Protein AF-A0AAW9STG7-F1 (afdb_monomer_lite)

Foldseek 3Di:
DEEDPPDPPPDPVVVVQVVCVVVVDDDDYDYQDLEDPHHDPPHPDDDPVSSVVVVVVSLVVQVPDPPDDNVPDAQDYPDPSVVPNDDD

Radius of gyration: 13.09 Å; chains: 1; bounding box: 29×30×35 Å

Structure (mmCIF, N/CA/C/O backbone):
data_AF-A0AAW9STG7-F1
#
_entry.id   AF-A0AAW9STG7-F1
#
loop_
_atom_site.group_PDB
_atom_site.id
_atom_site.type_symbol
_atom_site.label_atom_id
_atom_site.label_alt_id
_atom_site.label_comp_id
_atom_site.label_asym_id
_atom_site.label_entity_id
_atom_site.label_seq_id
_atom_site.pdbx_PDB_ins_code
_atom_site.Cartn_x
_atom_site.Cartn_y
_atom_site.Cartn_z
_atom_site.occupancy
_atom_site.B_iso_or_equiv
_atom_site.auth_seq_id
_atom_site.auth_comp_id
_atom_site.auth_asym_id
_atom_site.auth_atom_id
_atom_site.pdbx_PDB_model_num
ATOM 1 N N . MET A 1 1 ? -0.456 0.311 3.001 1.00 54.91 1 MET A N 1
ATOM 2 C CA . MET A 1 1 ? 0.844 -0.367 3.142 1.00 54.91 1 MET A CA 1
ATOM 3 C C . MET A 1 1 ? 1.463 -0.506 1.770 1.00 54.91 1 MET A C 1
ATOM 5 O O . MET A 1 1 ? 0.780 -0.981 0.872 1.00 54.91 1 MET A O 1
ATOM 9 N N . GLY A 1 2 ? 2.702 -0.044 1.608 1.00 51.22 2 GLY A N 1
ATOM 10 C CA . GLY A 1 2 ? 3.474 -0.220 0.375 1.00 51.22 2 GLY A CA 1
ATOM 11 C C . GLY A 1 2 ? 4.692 -1.101 0.639 1.00 51.22 2 GLY A C 1
ATOM 12 O O . GLY A 1 2 ? 5.290 -1.013 1.714 1.00 51.22 2 GLY A O 1
ATOM 13 N N . HIS A 1 3 ? 5.047 -1.958 -0.317 1.00 45.31 3 HIS A N 1
ATOM 14 C CA . HIS A 1 3 ? 6.233 -2.802 -0.208 1.00 45.31 3 HIS A CA 1
ATOM 15 C C . HIS A 1 3 ? 7.524 -1.992 -0.417 1.00 45.31 3 HIS A C 1
ATOM 17 O O . HIS A 1 3 ? 7.554 -1.011 -1.163 1.00 45.31 3 HIS A O 1
ATOM 23 N N . GLY A 1 4 ? 8.598 -2.399 0.262 1.00 42.94 4 GLY A N 1
ATOM 24 C CA . GLY A 1 4 ? 9.956 -1.944 -0.029 1.00 42.94 4 GLY A CA 1
ATOM 25 C C . GLY A 1 4 ? 10.536 -2.625 -1.275 1.00 42.94 4 GLY A C 1
ATOM 26 O O . GLY A 1 4 ? 9.907 -3.488 -1.887 1.00 42.94 4 GLY A O 1
ATOM 27 N N . PHE A 1 5 ? 11.745 -2.208 -1.655 1.00 38.28 5 PHE A N 1
ATOM 28 C CA . PHE A 1 5 ? 12.513 -2.684 -2.811 1.00 38.28 5 PHE A CA 1
ATOM 29 C C . PHE A 1 5 ? 12.421 -4.207 -3.039 1.00 38.28 5 PHE A C 1
ATOM 31 O O . PHE A 1 5 ? 12.677 -4.994 -2.128 1.00 38.28 5 PHE A O 1
ATOM 38 N N . GLY A 1 6 ? 12.083 -4.606 -4.272 1.00 40.69 6 GLY A N 1
ATOM 39 C CA . GLY A 1 6 ? 12.341 -5.946 -4.815 1.00 40.69 6 GLY A CA 1
ATOM 40 C C . GLY A 1 6 ? 11.672 -7.137 -4.124 1.00 40.69 6 GLY A C 1
ATOM 41 O O . GLY A 1 6 ? 12.016 -8.271 -4.442 1.00 40.69 6 GLY A O 1
ATOM 42 N N . THR A 1 7 ? 10.740 -6.930 -3.194 1.00 41.34 7 THR A N 1
ATOM 43 C CA . THR A 1 7 ? 10.041 -8.038 -2.531 1.00 41.34 7 THR A CA 1
ATOM 44 C C . THR A 1 7 ? 8.615 -8.143 -3.055 1.00 41.34 7 THR A C 1
ATOM 46 O O . THR A 1 7 ? 7.853 -7.182 -2.925 1.00 41.34 7 THR A O 1
ATOM 49 N N . PRO A 1 8 ? 8.218 -9.297 -3.626 1.00 49.19 8 PRO A N 1
ATOM 50 C CA . PRO A 1 8 ? 6.815 -9.594 -3.823 1.00 49.19 8 PRO A CA 1
ATOM 51 C C . PRO A 1 8 ? 6.086 -9.438 -2.490 1.00 49.19 8 PRO A C 1
ATOM 53 O O . PRO A 1 8 ? 6.585 -9.839 -1.435 1.00 49.19 8 PRO A O 1
ATOM 56 N N . ARG A 1 9 ? 4.871 -8.904 -2.574 1.00 49.94 9 ARG A N 1
ATOM 57 C CA . ARG A 1 9 ? 3.843 -8.780 -1.531 1.00 49.94 9 ARG A CA 1
ATOM 58 C C . ARG A 1 9 ? 3.742 -9.965 -0.552 1.00 49.94 9 ARG A C 1
ATOM 60 O O . ARG A 1 9 ? 3.274 -9.809 0.572 1.00 49.94 9 ARG A O 1
ATOM 67 N N . ALA A 1 10 ? 4.163 -11.148 -0.990 1.00 48.94 10 ALA A N 1
ATOM 68 C CA . ALA A 1 10 ? 3.545 -12.416 -0.649 1.00 48.94 10 ALA A CA 1
ATOM 69 C C . ALA A 1 10 ? 3.803 -12.966 0.763 1.00 48.94 10 ALA A C 1
ATOM 71 O O . ALA A 1 10 ? 3.001 -13.780 1.198 1.00 48.94 10 ALA A O 1
ATOM 72 N N . LEU A 1 11 ? 4.852 -12.566 1.498 1.00 48.66 11 LEU A N 1
ATOM 73 C CA . LEU A 1 11 ? 5.161 -13.247 2.773 1.00 48.66 11 LEU A CA 1
ATOM 74 C C . LEU A 1 11 ? 5.089 -12.396 4.045 1.00 48.66 11 LEU A C 1
ATOM 76 O O . LEU A 1 11 ? 4.567 -12.882 5.044 1.00 48.66 11 LEU A O 1
ATOM 80 N N . CYS A 1 12 ? 5.541 -11.138 4.039 1.00 55.94 12 CYS A N 1
ATOM 81 C CA . CYS A 1 12 ? 5.550 -10.344 5.277 1.00 55.94 12 CYS A CA 1
ATOM 82 C C . CYS A 1 12 ? 4.389 -9.350 5.384 1.00 55.94 12 CYS A C 1
ATOM 84 O O . CYS A 1 12 ? 3.833 -9.190 6.464 1.00 55.94 12 CYS A O 1
ATOM 86 N N . LEU A 1 13 ? 3.992 -8.680 4.297 1.00 58.94 13 LEU A N 1
ATOM 87 C CA . LEU A 1 13 ? 3.028 -7.572 4.383 1.00 58.94 13 LEU A CA 1
ATOM 88 C C . LEU A 1 13 ? 1.621 -8.032 4.760 1.00 58.94 13 LEU A C 1
ATOM 90 O O . LEU A 1 13 ? 0.940 -7.322 5.491 1.00 58.94 13 LEU A O 1
ATOM 94 N N . TYR A 1 14 ? 1.217 -9.219 4.309 1.00 65.88 14 TYR A N 1
ATOM 95 C CA . TYR A 1 14 ? -0.074 -9.798 4.668 1.00 65.88 14 TYR A CA 1
ATOM 96 C C . TYR A 1 14 ? -0.164 -10.142 6.152 1.00 65.88 14 TYR A C 1
ATOM 98 O O . TYR A 1 14 ? -1.157 -9.800 6.775 1.00 65.88 14 TYR A O 1
ATOM 106 N N . ARG A 1 15 ? 0.905 -10.690 6.745 1.00 70.69 15 ARG A N 1
ATOM 107 C CA . ARG A 1 15 ? 0.966 -10.955 8.190 1.00 70.69 15 ARG A CA 1
ATOM 108 C C . ARG A 1 15 ? 0.782 -9.669 8.994 1.00 70.69 15 ARG A C 1
ATOM 110 O O . ARG A 1 15 ? -0.056 -9.618 9.878 1.00 70.69 15 A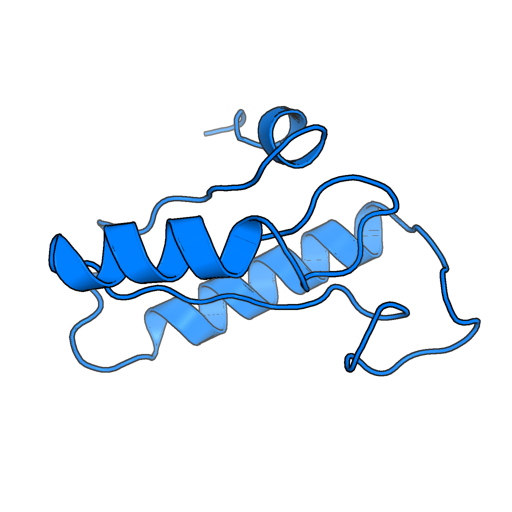RG A O 1
ATOM 117 N N . TYR A 1 16 ? 1.497 -8.597 8.648 1.00 72.88 16 TYR A N 1
ATOM 118 C CA . TYR A 1 16 ? 1.296 -7.310 9.325 1.00 72.88 16 TYR A CA 1
ATOM 119 C C . TYR A 1 16 ? -0.106 -6.745 9.088 1.00 72.88 16 TYR A C 1
ATOM 121 O O . TYR A 1 16 ? -0.714 -6.227 10.018 1.00 72.88 16 TYR A O 1
ATOM 129 N N . ALA A 1 17 ? -0.633 -6.848 7.866 1.00 80.88 17 ALA A N 1
ATOM 130 C CA . ALA A 1 17 ? -1.986 -6.405 7.558 1.00 80.88 17 ALA A CA 1
ATOM 131 C C . ALA A 1 17 ? -3.043 -7.144 8.387 1.00 80.88 17 ALA A C 1
ATOM 133 O O . ALA A 1 17 ? -3.959 -6.500 8.889 1.00 80.88 17 ALA A O 1
ATOM 134 N N . GLU A 1 18 ? -2.882 -8.454 8.573 1.00 82.31 18 GLU A N 1
ATOM 135 C CA . GLU A 1 18 ? -3.733 -9.278 9.432 1.00 82.31 18 GLU A CA 1
ATOM 136 C C . GLU A 1 18 ? -3.666 -8.814 10.889 1.00 82.31 18 GLU A C 1
ATOM 138 O O . GLU A 1 18 ? -4.712 -8.578 11.486 1.00 82.31 18 GLU A O 1
ATOM 143 N N . GLU A 1 19 ? -2.471 -8.595 11.441 1.00 86.50 19 GLU A N 1
ATOM 144 C CA . GLU A 1 19 ? -2.306 -8.106 12.820 1.00 86.50 19 GLU A CA 1
ATOM 145 C C . GLU A 1 19 ? -2.945 -6.719 13.021 1.00 86.50 19 GLU A C 1
ATOM 147 O O . GLU A 1 19 ? -3.662 -6.483 13.993 1.00 86.50 19 GLU A O 1
ATOM 152 N N . PHE A 1 20 ? -2.751 -5.790 12.077 1.00 85.12 20 PHE A N 1
ATOM 153 C CA . PHE A 1 20 ? -3.398 -4.476 12.137 1.00 85.12 20 PHE A CA 1
ATOM 154 C C . PHE A 1 20 ? -4.923 -4.581 11.995 1.00 85.12 20 PHE A C 1
ATOM 156 O O . PHE A 1 20 ? -5.651 -3.890 12.705 1.00 85.12 20 PHE A O 1
ATOM 163 N N . ALA A 1 21 ? -5.423 -5.457 11.125 1.00 88.12 21 ALA A N 1
ATOM 164 C CA . ALA A 1 21 ? -6.857 -5.690 10.996 1.00 88.12 21 ALA A CA 1
ATOM 165 C C . ALA A 1 21 ? -7.451 -6.274 12.290 1.00 88.12 21 ALA A C 1
ATOM 167 O O . ALA A 1 21 ? -8.487 -5.801 12.754 1.00 88.12 21 ALA A O 1
ATOM 168 N N . GLN A 1 22 ? -6.767 -7.231 12.925 1.00 90.12 22 GLN A N 1
ATOM 16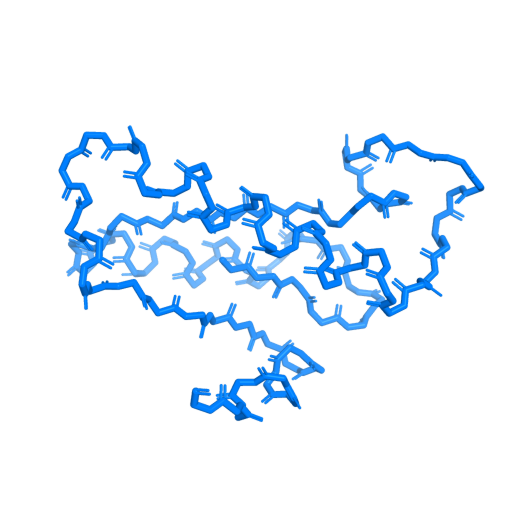9 C CA . GLN A 1 22 ? -7.162 -7.795 14.222 1.00 90.12 22 GLN A CA 1
ATOM 170 C C . GLN A 1 22 ? -7.143 -6.749 15.344 1.00 90.12 22 GLN A C 1
ATOM 172 O O . GLN A 1 22 ? -7.998 -6.775 16.226 1.00 90.12 22 GLN A O 1
ATOM 177 N N . ALA A 1 23 ? -6.224 -5.784 15.282 1.00 89.06 23 ALA A N 1
ATOM 178 C CA . ALA A 1 23 ? -6.177 -4.646 16.198 1.00 89.06 23 ALA A CA 1
ATOM 179 C C . ALA A 1 23 ? -7.248 -3.565 15.917 1.00 89.06 23 ALA A C 1
ATOM 181 O O . ALA A 1 23 ? -7.269 -2.538 16.596 1.00 89.06 23 ALA A O 1
ATOM 182 N N . GLY A 1 24 ? -8.139 -3.775 14.939 1.00 89.19 24 GLY A N 1
ATOM 183 C CA . GLY A 1 24 ? -9.268 -2.889 14.639 1.00 89.19 24 GLY A CA 1
ATOM 184 C C . GLY A 1 24 ? -8.976 -1.788 13.617 1.00 89.19 24 GLY A C 1
ATOM 185 O O . GLY A 1 24 ? -9.743 -0.829 13.519 1.00 89.19 24 GLY A O 1
ATOM 186 N N . TYR A 1 25 ? -7.885 -1.890 12.854 1.00 88.06 25 TYR A N 1
ATOM 187 C CA . TYR A 1 25 ? -7.569 -0.935 11.792 1.00 88.06 25 TYR A CA 1
ATOM 188 C C . TYR A 1 25 ? -8.169 -1.357 10.448 1.00 88.06 25 TYR A C 1
ATOM 190 O O . TYR A 1 25 ? -8.149 -2.527 10.073 1.00 88.06 25 TYR A O 1
ATOM 198 N N . ILE A 1 26 ? -8.600 -0.374 9.655 1.00 90.31 26 ILE A N 1
ATOM 199 C CA . ILE A 1 26 ? -8.832 -0.579 8.222 1.00 90.31 26 ILE A CA 1
ATOM 200 C C . ILE A 1 26 ? -7.472 -0.566 7.523 1.00 90.31 26 ILE A C 1
ATOM 202 O O . ILE A 1 26 ? -6.735 0.421 7.583 1.00 90.31 26 ILE A O 1
ATOM 206 N N . VAL A 1 27 ? -7.137 -1.665 6.848 1.00 90.19 27 VAL A N 1
ATOM 207 C CA . VAL A 1 27 ? -5.836 -1.848 6.201 1.00 90.19 27 VAL A CA 1
ATOM 208 C C . VAL A 1 27 ? -5.991 -1.926 4.688 1.00 90.19 27 VAL A C 1
ATOM 210 O O . VAL A 1 27 ? -6.676 -2.796 4.162 1.00 90.19 27 VAL A O 1
ATOM 213 N N . VAL A 1 28 ? -5.283 -1.046 3.977 1.00 87.81 28 VAL A N 1
ATOM 214 C CA . VAL A 1 28 ? -5.183 -1.071 2.512 1.00 87.81 28 VAL A CA 1
ATOM 215 C C . VAL A 1 28 ? -3.774 -1.492 2.111 1.00 87.81 28 VAL A C 1
ATOM 217 O O . VAL A 1 28 ? -2.798 -0.827 2.470 1.00 87.81 28 VAL A O 1
ATOM 220 N N . VAL A 1 29 ? -3.656 -2.573 1.344 1.00 87.81 29 VAL A N 1
ATOM 221 C CA . VAL A 1 29 ? -2.399 -3.049 0.743 1.00 87.81 29 VAL A CA 1
ATOM 222 C C . VAL A 1 29 ? -2.518 -2.906 -0.773 1.00 87.81 29 VAL A C 1
ATOM 224 O O . VAL A 1 29 ? -3.524 -3.315 -1.348 1.00 87.81 29 VAL A O 1
ATOM 227 N N . PHE A 1 30 ? -1.516 -2.310 -1.420 1.00 85.25 30 PHE A N 1
ATOM 228 C CA . PHE A 1 30 ? -1.506 -2.090 -2.870 1.00 85.25 30 PHE A CA 1
ATOM 229 C C . PHE A 1 30 ? -0.128 -2.404 -3.462 1.00 85.25 30 PHE A C 1
ATOM 231 O O . PHE A 1 30 ? 0.877 -2.350 -2.751 1.00 85.25 30 PHE A O 1
ATOM 238 N N . ASP A 1 31 ? -0.102 -2.724 -4.757 1.00 85.06 31 ASP A N 1
ATOM 239 C CA . ASP A 1 31 ? 1.133 -2.919 -5.521 1.00 85.06 31 ASP A CA 1
ATOM 240 C C . ASP A 1 31 ? 1.400 -1.693 -6.393 1.00 85.06 31 ASP A C 1
ATOM 242 O O . ASP A 1 31 ? 0.479 -1.146 -7.008 1.00 85.06 31 ASP A O 1
ATOM 246 N N . TYR A 1 32 ? 2.655 -1.249 -6.456 1.00 85.31 32 TYR A N 1
ATOM 247 C CA . TYR A 1 32 ? 3.033 -0.178 -7.376 1.00 85.31 32 TYR A CA 1
ATOM 248 C C . TYR A 1 32 ? 2.842 -0.628 -8.824 1.00 85.31 32 TYR A C 1
ATOM 250 O O . TYR A 1 32 ? 3.008 -1.808 -9.144 1.00 85.31 32 TYR A O 1
ATOM 258 N N . ARG A 1 33 ? 2.540 0.316 -9.719 1.00 89.00 33 ARG A N 1
ATOM 259 C CA . ARG A 1 33 ? 2.492 0.019 -11.155 1.00 89.00 33 ARG A CA 1
ATOM 260 C C . ARG A 1 33 ? 3.811 -0.620 -11.615 1.00 89.00 33 ARG A C 1
ATOM 262 O O . ARG A 1 33 ? 4.864 -0.294 -11.069 1.00 89.00 33 ARG A O 1
ATOM 269 N N . TYR A 1 34 ? 3.746 -1.502 -12.612 1.00 89.12 34 TYR A N 1
ATOM 270 C CA . TYR A 1 34 ? 4.831 -2.381 -13.096 1.00 89.12 34 TYR A CA 1
ATOM 271 C C . TYR A 1 34 ? 5.174 -3.592 -12.212 1.00 89.12 34 TYR A C 1
ATOM 273 O O . TYR A 1 34 ? 5.969 -4.434 -12.641 1.00 89.12 34 TYR A O 1
ATOM 281 N N . PHE A 1 35 ? 4.601 -3.723 -11.012 1.00 84.81 35 PHE A N 1
ATOM 282 C CA . PHE A 1 35 ? 4.909 -4.816 -10.083 1.00 84.81 35 PHE A CA 1
ATOM 283 C C . PHE A 1 35 ? 3.713 -5.740 -9.856 1.00 84.81 35 PHE A C 1
ATOM 285 O O . PHE A 1 35 ? 2.567 -5.303 -9.873 1.00 84.81 35 PHE A O 1
ATOM 292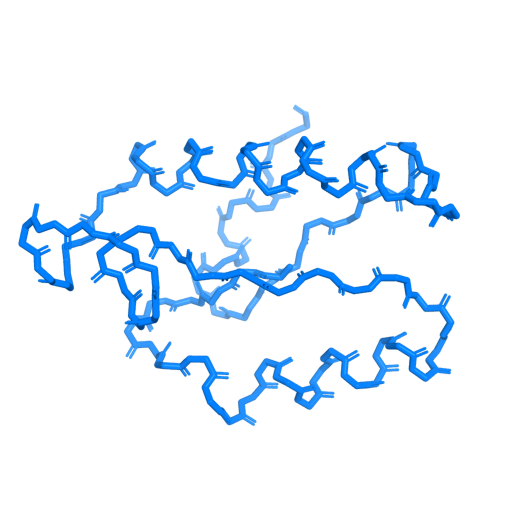 N N . SER A 1 36 ? 4.006 -7.012 -9.557 1.00 85.88 36 SER A N 1
ATOM 293 C CA . SER A 1 36 ? 3.031 -7.985 -9.040 1.00 85.88 36 SER A CA 1
ATOM 294 C C . SER A 1 36 ? 1.770 -8.074 -9.916 1.00 85.88 36 SER A C 1
ATOM 296 O O . SER A 1 36 ? 1.897 -8.360 -11.106 1.00 85.88 36 SER A O 1
ATOM 298 N N . GLU A 1 37 ? 0.588 -7.824 -9.355 1.00 87.06 37 GLU A N 1
ATOM 299 C CA . GLU A 1 37 ? -0.703 -7.853 -10.048 1.00 87.06 37 GLU A CA 1
ATOM 300 C C . GLU A 1 37 ? -1.106 -6.483 -10.618 1.00 87.06 37 GLU A C 1
ATOM 302 O O . GLU A 1 37 ? -2.066 -6.397 -11.376 1.00 87.06 37 GLU A O 1
ATOM 307 N N . SER A 1 38 ? -0.377 -5.410 -10.293 1.00 87.50 38 SER A N 1
ATOM 308 C CA . SER A 1 38 ? -0.634 -4.082 -10.855 1.00 87.50 38 SER A CA 1
ATOM 309 C C . SER A 1 38 ? -0.149 -3.988 -12.301 1.00 87.50 38 SER A C 1
ATOM 311 O O . SER A 1 38 ? 0.929 -4.479 -12.659 1.00 87.50 38 SER A O 1
ATOM 313 N N . ASP A 1 39 ? -0.929 -3.288 -13.122 1.00 90.06 39 ASP A N 1
ATOM 314 C CA . ASP A 1 39 ? -0.654 -3.063 -14.539 1.00 90.06 39 ASP A CA 1
ATOM 315 C C . ASP A 1 39 ? 0.625 -2.247 -14.794 1.00 90.06 39 ASP A C 1
ATOM 317 O O . ASP A 1 39 ? 1.173 -1.571 -13.915 1.00 90.06 39 ASP A O 1
ATOM 321 N N . GLY A 1 40 ? 1.083 -2.286 -16.048 1.00 89.75 40 GLY A N 1
ATOM 322 C CA . GLY A 1 40 ? 2.126 -1.417 -16.591 1.00 89.75 40 GLY A CA 1
ATOM 323 C C . GLY A 1 40 ? 3.276 -2.178 -17.246 1.00 89.75 40 GLY A C 1
ATOM 324 O O . GLY A 1 40 ? 3.656 -3.252 -16.781 1.00 89.75 40 GLY A O 1
ATOM 325 N N . GLU A 1 41 ? 3.880 -1.549 -18.261 1.00 89.44 41 GLU A N 1
ATOM 326 C CA . GLU A 1 41 ? 5.082 -2.019 -18.962 1.00 89.44 41 GLU A CA 1
ATOM 327 C C . GLU A 1 41 ? 6.178 -0.931 -19.075 1.00 89.44 41 GLU A C 1
ATOM 329 O O . GLU A 1 41 ? 5.842 0.253 -19.215 1.00 89.44 41 GLU A O 1
ATOM 334 N N . PRO A 1 42 ? 7.477 -1.301 -19.058 1.00 91.50 42 PRO A N 1
ATOM 335 C CA . PRO A 1 42 ? 7.995 -2.657 -18.847 1.00 91.50 42 PRO A CA 1
ATOM 336 C C . PRO A 1 42 ? 7.771 -3.154 -17.408 1.00 91.50 42 PRO A C 1
ATOM 338 O O . PRO A 1 42 ? 7.823 -2.365 -16.460 1.00 91.50 42 PRO A O 1
ATOM 341 N N . ARG A 1 43 ? 7.525 -4.461 -17.232 1.00 91.50 43 ARG A N 1
ATOM 342 C CA . ARG A 1 43 ? 7.451 -5.094 -15.899 1.00 91.50 43 ARG A CA 1
ATOM 343 C C . ARG A 1 43 ? 8.711 -4.808 -15.072 1.00 91.50 43 ARG A C 1
ATOM 345 O O . ARG A 1 43 ? 9.814 -4.715 -15.604 1.00 91.50 43 ARG A O 1
ATOM 352 N N . GLN A 1 44 ? 8.543 -4.743 -13.750 1.00 83.50 44 GLN A N 1
ATOM 353 C CA . GLN A 1 44 ? 9.612 -4.530 -12.764 1.00 83.50 44 GLN A CA 1
ATOM 354 C C . GLN A 1 44 ? 10.346 -3.181 -12.894 1.00 83.50 44 GLN A C 1
ATOM 356 O O . GLN A 1 44 ? 11.461 -3.024 -12.393 1.00 83.50 44 GLN A O 1
ATOM 361 N N . LEU A 1 45 ? 9.732 -2.182 -13.535 1.00 85.31 45 LEU A N 1
ATOM 362 C CA . LEU A 1 45 ? 10.300 -0.842 -13.627 1.00 85.31 45 LEU A CA 1
ATOM 363 C C . LEU A 1 45 ? 10.132 -0.068 -12.313 1.00 85.31 45 LEU A C 1
ATOM 365 O O . LEU A 1 45 ? 9.021 0.249 -11.889 1.00 85.31 45 LEU A O 1
ATOM 369 N N . LEU A 1 46 ? 11.254 0.315 -11.706 1.00 83.62 46 LEU 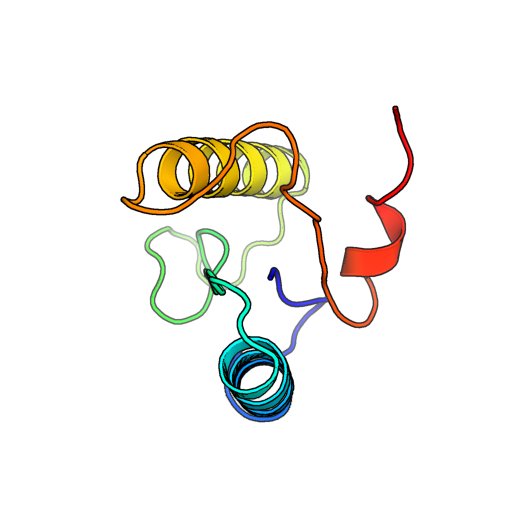A N 1
ATOM 370 C CA . LEU A 1 46 ? 11.273 1.205 -10.550 1.00 83.62 46 LEU A CA 1
ATOM 371 C C . LEU A 1 46 ? 11.408 2.664 -11.002 1.00 83.62 46 LEU A C 1
ATOM 373 O O . LEU A 1 46 ? 12.468 3.095 -11.447 1.00 83.62 46 LEU A O 1
ATOM 377 N N . ASP A 1 47 ? 10.335 3.437 -10.832 1.00 86.56 47 ASP A N 1
ATOM 378 C CA . ASP A 1 47 ? 10.314 4.886 -11.052 1.00 86.56 47 ASP A CA 1
ATOM 379 C C . ASP A 1 47 ? 9.719 5.584 -9.823 1.00 86.56 47 ASP A C 1
ATOM 381 O O . ASP A 1 47 ? 8.529 5.461 -9.523 1.00 86.56 47 ASP A O 1
ATOM 385 N N . ILE A 1 48 ? 10.554 6.351 -9.120 1.00 84.06 48 ILE A N 1
ATOM 386 C CA . ILE A 1 48 ? 10.193 7.032 -7.868 1.00 84.06 48 ILE A CA 1
ATOM 387 C C . ILE A 1 48 ? 9.035 8.016 -8.075 1.00 84.06 48 ILE A C 1
ATOM 389 O O . ILE A 1 48 ? 8.133 8.093 -7.240 1.00 84.06 48 ILE A O 1
ATOM 393 N N . LYS A 1 49 ? 9.016 8.764 -9.186 1.00 89.81 49 LYS A N 1
ATOM 394 C CA . LYS A 1 49 ? 7.952 9.747 -9.443 1.00 89.81 49 LYS A CA 1
ATOM 395 C C . LYS A 1 49 ? 6.612 9.043 -9.628 1.00 89.81 49 LYS A C 1
ATOM 397 O O . LYS A 1 49 ? 5.597 9.517 -9.122 1.00 89.81 49 LYS A O 1
ATOM 402 N N . LYS A 1 50 ? 6.617 7.901 -10.317 1.00 88.81 50 LYS A N 1
ATOM 403 C CA . LYS A 1 50 ? 5.412 7.092 -10.535 1.00 88.81 50 LYS A CA 1
ATOM 404 C C . LYS A 1 50 ? 4.944 6.394 -9.260 1.00 88.81 50 LYS A C 1
ATOM 406 O O . LYS A 1 50 ? 3.751 6.415 -8.983 1.00 88.81 50 LYS A O 1
ATOM 411 N N . GLN A 1 51 ? 5.861 5.885 -8.436 1.00 85.94 51 GLN A N 1
ATOM 412 C CA . GLN A 1 51 ? 5.513 5.318 -7.129 1.00 85.94 51 GLN A CA 1
ATOM 413 C C . GLN A 1 51 ? 4.912 6.366 -6.182 1.00 85.94 51 GLN A C 1
ATOM 415 O O . GLN A 1 51 ? 3.946 6.086 -5.472 1.00 85.94 51 GLN A O 1
ATOM 420 N N . LEU A 1 52 ? 5.434 7.598 -6.189 1.00 87.00 52 LEU A N 1
ATOM 421 C CA . LEU A 1 52 ? 4.845 8.698 -5.422 1.00 87.00 52 LEU A CA 1
ATOM 422 C C . LEU A 1 52 ? 3.418 9.014 -5.878 1.00 87.00 52 LEU A C 1
ATOM 424 O O . LEU A 1 52 ? 2.574 9.303 -5.030 1.00 87.00 52 LEU A O 1
ATOM 428 N N . GLU A 1 53 ? 3.146 8.945 -7.181 1.00 90.94 53 GLU A N 1
ATOM 429 C CA . GLU A 1 53 ? 1.799 9.130 -7.722 1.00 90.94 53 GLU A CA 1
ATOM 430 C C . GLU A 1 53 ? 0.861 7.991 -7.307 1.00 90.94 53 GLU A C 1
ATOM 432 O O . GLU A 1 53 ? -0.204 8.253 -6.754 1.00 90.94 53 GLU A O 1
ATOM 437 N N . ASP A 1 54 ? 1.286 6.735 -7.449 1.00 88.56 54 ASP A N 1
ATOM 438 C CA . ASP A 1 54 ? 0.509 5.571 -6.996 1.00 88.56 54 ASP A CA 1
ATOM 439 C C . ASP A 1 54 ? 0.187 5.644 -5.504 1.00 88.56 54 ASP A C 1
ATOM 441 O O . ASP A 1 54 ? -0.934 5.3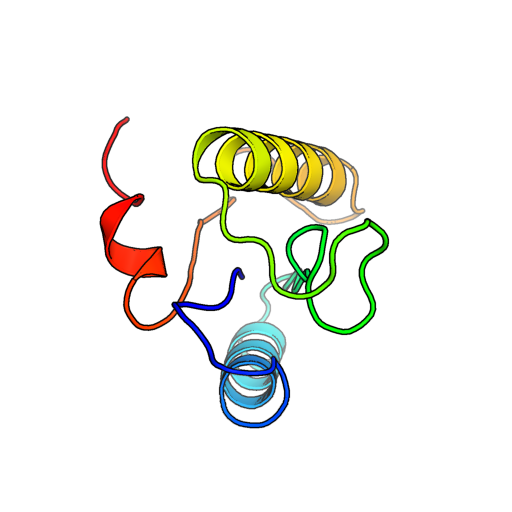61 -5.088 1.00 88.56 54 ASP A O 1
ATOM 445 N N . ARG A 1 55 ? 1.137 6.112 -4.686 1.00 84.75 55 ARG A N 1
ATOM 446 C CA . ARG A 1 55 ? 0.911 6.333 -3.254 1.00 84.75 55 ARG A CA 1
ATOM 447 C C . ARG A 1 55 ? -0.185 7.371 -3.000 1.00 84.75 55 ARG A C 1
ATOM 449 O O . ARG A 1 55 ? -0.991 7.186 -2.088 1.00 84.75 55 ARG A O 1
ATOM 456 N N . ARG A 1 56 ? -0.235 8.460 -3.777 1.00 89.69 56 ARG A N 1
ATOM 457 C CA . ARG A 1 56 ? -1.310 9.465 -3.663 1.00 89.69 56 ARG A CA 1
ATOM 458 C C . ARG A 1 56 ? -2.657 8.880 -4.068 1.00 89.69 56 ARG A C 1
ATOM 460 O O . ARG A 1 56 ? -3.639 9.128 -3.373 1.00 89.69 56 ARG A O 1
ATOM 467 N N . GLN A 1 57 ? -2.696 8.083 -5.134 1.00 92.62 57 GLN A N 1
ATOM 468 C CA . GLN A 1 57 ? -3.922 7.417 -5.579 1.00 92.62 57 GLN A CA 1
ATOM 469 C C . GLN A 1 57 ? -4.418 6.402 -4.543 1.00 92.62 57 GLN A C 1
ATOM 471 O O . GLN A 1 57 ? -5.597 6.407 -4.197 1.00 92.62 57 GLN A O 1
ATOM 476 N N . ALA A 1 58 ? -3.519 5.612 -3.952 1.00 89.94 58 ALA A N 1
ATOM 477 C CA . ALA A 1 58 ? -3.853 4.693 -2.868 1.00 89.94 58 ALA A CA 1
ATOM 478 C C . ALA A 1 58 ? -4.409 5.427 -1.635 1.00 89.94 58 ALA A C 1
ATOM 480 O O . ALA A 1 58 ? -5.394 4.989 -1.038 1.00 89.94 58 ALA A O 1
ATOM 481 N N . LEU A 1 59 ? -3.831 6.576 -1.266 1.00 89.44 59 LEU A N 1
ATOM 482 C CA . LEU A 1 59 ? -4.359 7.418 -0.188 1.00 89.44 59 LEU A CA 1
ATOM 483 C C . LEU A 1 59 ? -5.745 7.986 -0.530 1.00 89.44 59 LEU A C 1
ATOM 485 O O . LEU A 1 59 ? -6.641 7.971 0.314 1.00 89.44 59 LEU A O 1
ATOM 489 N N . ALA A 1 60 ? -5.936 8.474 -1.757 1.00 92.56 60 ALA A N 1
ATOM 490 C CA . ALA A 1 60 ? -7.220 8.994 -2.221 1.00 92.56 60 ALA A CA 1
ATOM 491 C C . ALA A 1 60 ? -8.311 7.913 -2.222 1.00 92.56 60 ALA A C 1
ATOM 493 O O . ALA A 1 60 ? -9.432 8.187 -1.802 1.00 92.56 60 ALA A O 1
ATOM 494 N N . PHE A 1 61 ? -7.972 6.689 -2.631 1.00 91.81 61 PHE A N 1
ATOM 495 C CA . PHE A 1 61 ? -8.844 5.522 -2.523 1.00 91.81 61 PHE A CA 1
ATOM 496 C C . PHE A 1 61 ? -9.189 5.212 -1.062 1.00 91.81 61 PHE A C 1
ATOM 498 O O . PHE A 1 61 ? -10.360 5.091 -0.720 1.00 91.81 61 PHE A O 1
ATOM 505 N N . THR A 1 62 ? -8.182 5.174 -0.185 1.00 92.06 62 THR A N 1
ATOM 506 C CA . THR A 1 62 ? -8.362 4.853 1.242 1.00 92.06 62 THR A CA 1
ATOM 507 C C . THR A 1 62 ? -9.330 5.823 1.922 1.00 92.06 62 THR A C 1
ATOM 509 O O . THR A 1 62 ? -10.199 5.400 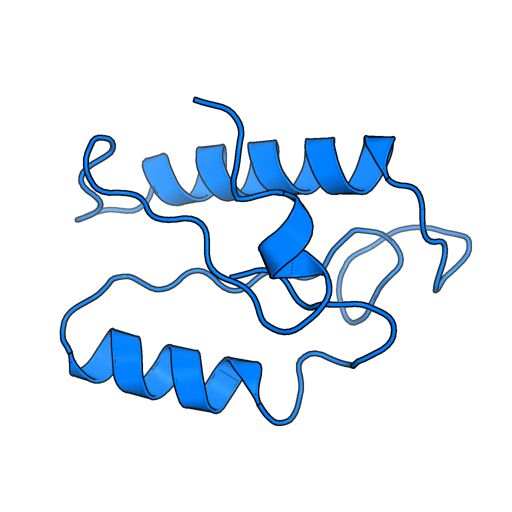2.673 1.00 92.06 62 THR A O 1
ATOM 512 N N . ARG A 1 63 ? -9.244 7.121 1.604 1.00 92.44 63 ARG A N 1
ATOM 513 C CA . ARG A 1 63 ? -10.150 8.163 2.127 1.00 92.44 63 ARG A CA 1
ATOM 514 C C . ARG A 1 63 ? -11.617 7.998 1.724 1.00 92.44 63 ARG A C 1
ATOM 516 O O . ARG A 1 63 ? -12.463 8.664 2.305 1.00 92.44 63 ARG A O 1
ATOM 523 N N . ARG A 1 64 ? -11.914 7.190 0.705 1.00 93.19 64 ARG A N 1
ATOM 524 C CA . ARG A 1 64 ? -13.279 6.948 0.213 1.00 93.19 64 ARG A CA 1
ATOM 525 C C . ARG A 1 64 ? -13.906 5.681 0.795 1.00 93.19 64 ARG A C 1
ATOM 527 O O . ARG A 1 64 ? -15.071 5.425 0.514 1.00 93.19 64 ARG A O 1
ATOM 534 N N . LEU A 1 65 ? -13.150 4.885 1.551 1.00 92.31 65 LEU A N 1
ATOM 535 C CA . LEU A 1 65 ? -13.671 3.676 2.180 1.00 92.31 65 LEU A CA 1
ATOM 536 C C . LEU A 1 65 ? -14.575 4.044 3.360 1.00 92.31 65 LEU A C 1
ATOM 538 O O . LEU A 1 65 ? -14.253 4.926 4.158 1.00 92.31 65 LEU A O 1
ATOM 542 N N . GLU A 1 66 ? -15.700 3.347 3.472 1.00 92.69 66 GLU A N 1
ATOM 543 C CA . GLU A 1 66 ? -16.609 3.487 4.605 1.00 92.69 66 GLU A CA 1
ATOM 544 C C . GLU A 1 66 ? -15.890 3.137 5.918 1.00 92.69 66 GLU A C 1
ATOM 546 O O . GLU A 1 66 ? -15.101 2.194 5.982 1.00 92.69 66 GLU A O 1
ATOM 551 N N . GLY A 1 67 ? -16.127 3.929 6.966 1.00 90.00 67 GLY A N 1
ATOM 552 C CA . GLY A 1 67 ? -15.490 3.745 8.273 1.00 90.00 67 GLY A CA 1
ATOM 553 C C . GLY A 1 67 ? -14.059 4.287 8.393 1.00 90.00 67 GLY A C 1
ATOM 554 O O . GLY A 1 67 ? -13.502 4.253 9.490 1.00 90.00 67 GLY A O 1
ATOM 555 N N . VAL A 1 68 ? -13.458 4.824 7.322 1.00 92.19 68 VAL A N 1
ATOM 556 C CA . VAL A 1 68 ? -12.152 5.499 7.407 1.00 92.19 68 VAL A CA 1
ATOM 557 C C . VAL A 1 68 ? -12.322 6.949 7.856 1.00 92.19 68 VAL A C 1
ATOM 559 O O . VAL A 1 68 ? -12.993 7.744 7.204 1.00 92.19 68 VAL A O 1
ATOM 562 N N . ASP A 1 69 ? -11.630 7.320 8.933 1.00 91.56 69 ASP A N 1
ATOM 563 C CA . ASP A 1 69 ? -11.439 8.718 9.318 1.00 91.56 69 ASP A CA 1
ATOM 564 C C . ASP A 1 69 ? -10.277 9.332 8.501 1.00 91.56 69 ASP A C 1
ATOM 566 O O . ASP A 1 69 ? -9.121 8.917 8.667 1.00 91.56 69 ASP A O 1
ATOM 570 N N . PRO A 1 70 ? -10.532 10.329 7.628 1.00 87.88 70 PRO A N 1
ATOM 571 C CA . PRO A 1 70 ? -9.509 10.918 6.765 1.00 87.88 70 PRO A CA 1
ATOM 572 C C . PRO A 1 70 ? -8.407 11.669 7.527 1.00 87.88 70 PRO A C 1
ATOM 574 O O . PRO A 1 70 ? -7.343 11.912 6.946 1.00 87.88 70 PRO A O 1
ATOM 577 N N . HIS A 1 71 ? -8.629 12.012 8.800 1.00 89.25 71 HIS A N 1
ATOM 578 C CA . HIS A 1 71 ? -7.634 12.631 9.679 1.00 89.25 71 HIS A CA 1
ATOM 579 C C . HIS A 1 71 ? -6.753 11.607 10.408 1.00 89.25 71 HIS A C 1
ATOM 581 O O . HIS A 1 71 ? -5.759 11.988 11.026 1.00 89.25 71 HIS A O 1
ATOM 587 N N . ARG A 1 72 ? -7.069 10.307 10.320 1.00 90.19 72 ARG A N 1
ATOM 588 C CA . ARG A 1 72 ? -6.368 9.222 11.028 1.00 90.19 72 ARG A CA 1
ATOM 589 C C . ARG A 1 72 ? -5.815 8.159 10.078 1.00 90.19 72 ARG A C 1
ATOM 591 O O . ARG A 1 72 ? -5.912 6.964 10.340 1.00 90.19 72 ARG A O 1
ATOM 598 N N . ILE A 1 73 ? -5.199 8.594 8.980 1.00 88.81 73 ILE A N 1
ATOM 599 C CA . ILE A 1 73 ? -4.554 7.698 8.012 1.00 88.81 73 ILE A CA 1
ATOM 600 C C . ILE A 1 73 ? -3.038 7.725 8.203 1.00 88.81 73 ILE A C 1
ATOM 602 O O . ILE A 1 73 ? -2.417 8.785 8.154 1.00 88.81 73 ILE A O 1
ATOM 606 N N . VAL A 1 74 ? -2.433 6.546 8.364 1.00 85.00 74 VAL A N 1
ATOM 607 C CA . VAL A 1 74 ? -0.983 6.387 8.537 1.00 85.00 74 VAL A CA 1
ATOM 608 C C . VAL A 1 74 ? -0.383 5.657 7.337 1.00 85.00 74 VAL A C 1
ATOM 610 O O . VAL A 1 74 ? -0.882 4.624 6.891 1.00 85.00 74 VAL A O 1
ATOM 613 N N . GLY A 1 75 ? 0.718 6.194 6.811 1.00 80.12 75 GLY A N 1
ATOM 614 C CA . GLY A 1 75 ? 1.548 5.502 5.830 1.00 80.12 75 GLY A CA 1
ATOM 615 C C . GLY A 1 75 ? 2.470 4.500 6.521 1.00 80.12 75 GLY A C 1
ATOM 616 O O . GLY A 1 75 ? 3.230 4.876 7.408 1.00 80.12 75 GLY A O 1
ATOM 617 N N . TRP A 1 76 ? 2.429 3.238 6.099 1.00 69.31 76 TRP A N 1
ATOM 618 C CA . TRP A 1 76 ? 3.276 2.175 6.643 1.00 69.31 76 TRP A CA 1
ATOM 619 C C . TRP A 1 76 ? 3.916 1.353 5.522 1.00 69.31 76 TRP A C 1
ATOM 621 O O . TRP A 1 76 ? 3.278 1.088 4.496 1.00 69.31 76 TRP A O 1
ATOM 631 N N . GLY A 1 77 ? 5.159 0.926 5.726 1.00 63.28 77 GLY A N 1
ATOM 632 C CA . GLY A 1 77 ? 5.826 -0.039 4.863 1.00 63.28 77 GLY A CA 1
ATOM 633 C C . GLY A 1 77 ? 7.152 -0.514 5.450 1.00 63.28 77 GLY A C 1
ATOM 634 O O . GLY A 1 77 ? 7.743 0.145 6.305 1.00 63.28 77 GLY A O 1
ATOM 635 N N . THR A 1 78 ? 7.608 -1.676 4.999 1.00 48.84 78 THR A N 1
ATOM 636 C CA . THR A 1 78 ? 8.844 -2.315 5.464 1.00 48.84 78 THR A CA 1
ATOM 637 C C . THR A 1 78 ? 10.016 -1.955 4.553 1.00 48.84 78 THR A C 1
ATOM 639 O O . THR A 1 78 ? 9.855 -1.765 3.346 1.00 48.84 78 THR A O 1
ATOM 642 N N . SER A 1 79 ? 11.222 -1.866 5.122 1.00 48.22 79 SER A N 1
ATOM 643 C CA . SER A 1 79 ? 12.452 -1.535 4.385 1.00 48.22 79 SER A CA 1
ATOM 644 C C . SER A 1 79 ? 12.399 -0.130 3.742 1.00 48.22 79 SER A C 1
ATOM 646 O O . SER A 1 79 ? 12.131 0.849 4.439 1.00 48.22 79 SER A O 1
ATOM 648 N N . PHE A 1 80 ? 12.640 0.019 2.436 1.00 38.47 80 PHE A N 1
ATOM 649 C CA . PHE A 1 80 ? 12.738 1.322 1.752 1.00 38.47 80 PHE A CA 1
ATOM 650 C C . PHE A 1 80 ? 11.461 2.194 1.811 1.00 38.47 80 PHE A C 1
ATOM 652 O O . PHE A 1 80 ? 11.523 3.397 1.567 1.00 38.47 80 PHE A O 1
ATOM 659 N N . ALA A 1 81 ? 10.308 1.636 2.198 1.00 43.50 81 ALA A N 1
ATOM 660 C CA . ALA A 1 81 ? 9.086 2.409 2.436 1.00 43.50 81 ALA A CA 1
ATOM 661 C C . ALA A 1 81 ? 9.148 3.288 3.708 1.00 43.50 81 ALA A C 1
ATOM 663 O O . ALA A 1 81 ? 8.400 4.261 3.818 1.00 43.50 81 ALA A O 1
ATOM 664 N N . GLY A 1 82 ? 10.082 3.018 4.631 1.00 33.94 82 GLY A N 1
ATOM 665 C CA . GLY A 1 82 ? 10.356 3.886 5.783 1.00 33.94 82 GLY A CA 1
ATOM 666 C C . GLY A 1 82 ? 11.046 5.207 5.411 1.00 33.94 82 GLY A C 1
ATOM 667 O O . GLY A 1 82 ? 10.895 6.204 6.115 1.00 33.94 82 GLY A O 1
ATOM 668 N N . GLY A 1 83 ? 11.741 5.260 4.268 1.00 38.91 83 GLY A N 1
ATOM 669 C CA . GLY A 1 83 ? 12.507 6.432 3.822 1.00 38.91 83 GLY A CA 1
ATOM 670 C C . GLY A 1 83 ? 11.671 7.591 3.261 1.00 38.91 83 GLY A C 1
ATOM 671 O O . GLY A 1 83 ? 12.222 8.647 2.967 1.00 38.91 83 GLY A O 1
ATOM 672 N N . HIS A 1 84 ? 10.354 7.427 3.087 1.00 42.38 84 HIS A N 1
ATOM 673 C CA . HIS A 1 84 ? 9.436 8.468 2.579 1.00 42.38 84 HIS A CA 1
ATOM 674 C C . HIS A 1 84 ? 8.304 8.813 3.566 1.00 42.38 84 HIS A C 1
ATOM 676 O O . HIS A 1 84 ? 7.354 9.517 3.215 1.00 42.38 84 HIS A O 1
ATOM 682 N N . ALA A 1 85 ? 8.415 8.340 4.813 1.00 40.59 85 ALA A N 1
ATOM 683 C CA . ALA A 1 85 ? 7.501 8.662 5.911 1.00 40.59 85 ALA A CA 1
ATOM 684 C C . ALA A 1 85 ? 7.796 10.027 6.573 1.00 40.59 85 ALA A C 1
ATOM 686 O O . ALA A 1 85 ? 7.111 10.416 7.514 1.00 40.59 85 ALA A O 1
ATOM 687 N N . ARG A 1 86 ? 8.796 10.773 6.082 1.00 39.91 86 ARG A N 1
ATOM 688 C CA . ARG A 1 86 ? 9.086 12.145 6.514 1.00 39.91 86 ARG A CA 1
ATOM 689 C C . ARG A 1 86 ? 9.055 13.094 5.324 1.00 39.91 86 ARG A C 1
ATOM 691 O O . ARG A 1 86 ? 10.037 13.236 4.608 1.00 39.91 86 ARG A O 1
ATOM 698 N N . ASN A 1 87 ? 7.901 13.707 5.114 1.00 32.59 87 ASN A N 1
ATOM 699 C CA . ASN A 1 87 ? 7.775 15.159 5.118 1.00 32.59 87 ASN A CA 1
ATOM 700 C C . ASN A 1 87 ? 6.300 15.492 5.345 1.00 32.59 87 ASN A C 1
ATOM 702 O O . ASN A 1 87 ? 5.425 14.868 4.743 1.00 32.59 87 ASN A O 1
ATOM 706 N N . GLN A 1 88 ? 6.117 16.377 6.322 1.00 40.41 88 GLN A N 1
ATOM 707 C CA . GLN A 1 88 ? 4.868 16.866 6.900 1.00 40.41 88 GLN A CA 1
ATOM 708 C C . GLN A 1 88 ? 3.925 17.437 5.841 1.00 40.41 88 GLN A C 1
ATOM 710 O O . GLN A 1 88 ? 4.438 17.969 4.829 1.00 40.41 88 GLN A O 1
#

pLDDT: mean 75.29, std 19.73, range [32.59, 93.19]

Organism: Corynebacterium amycolatum (NCBI:txid43765)

InterPro domains:
  IPR029058 Alpha/Beta hydrolase fold [G3DSA:3.40.50.1820] (1-87)
  IPR029058 Alpha/Beta hydrolase fold [SSF53474] (2-85)
  IPR051411 Polyketide transferase af380-like [PTHR47751] (1-84)

Sequence (88 aa):
MGHGFGTPRALCLYRYAEEFAQAGYIVVVFDYRYFSESDGEPRQLLDIKKQLEDRRQALAFTRRLEGVDPHRIVGWGTSFAGGHARNQ

Secondary structure (DSSP, 8-state):
-B--TT--TTTTHHHHHHHHHHTT------PPTTSTTS--SSTT---HHHHHHHHHHHHHHHTTSTT--TTS----BSGGGGGGS---